Protein AF-A0A7C7VYS7-F1 (afdb_monomer_lite)

Secondary structure (DSSP, 8-state):
---PPPP----PPPTT-S----------SS---SPP--TT-------EEEEE-TTSGGGEEEEEEEGGGG-

Foldseek 3Di:
DDDDDDDPPDPPPDPPPDPDPDDDDDDDPDDDPDDDDDPPDDDDDWDWDADAQPVDVVRGHHTDDTPVVPD

Radius of gyration: 21.94 Å; chains: 1; bounding box: 31×53×59 Å

pLDDT: mean 73.96, std 15.16, range [41.5, 89.69]

Structure (mmCIF, N/CA/C/O backbone):
data_AF-A0A7C7VYS7-F1
#
_entry.id   AF-A0A7C7VYS7-F1
#
loop_
_atom_site.group_PDB
_atom_site.id
_atom_site.type_symbol
_atom_site.label_atom_id
_atom_site.label_alt_id
_atom_site.label_comp_id
_atom_site.label_asym_id
_atom_site.label_entity_id
_atom_site.label_seq_id
_atom_site.pdbx_PDB_ins_code
_atom_site.Cartn_x
_atom_site.Cartn_y
_atom_site.Cartn_z
_atom_site.occupancy
_atom_site.B_iso_or_equiv
_atom_site.auth_seq_id
_atom_site.auth_comp_id
_atom_site.auth_asym_id
_atom_site.auth_atom_id
_atom_site.pdbx_PDB_model_num
ATOM 1 N N . MET A 1 1 ? 9.132 -45.101 -38.077 1.00 48.41 1 MET A N 1
ATOM 2 C CA . MET A 1 1 ? 8.763 -43.727 -38.479 1.00 48.41 1 MET A CA 1
ATOM 3 C C . MET A 1 1 ? 8.476 -42.964 -37.197 1.00 48.41 1 MET A C 1
ATOM 5 O O . MET A 1 1 ? 7.457 -43.223 -36.578 1.00 48.41 1 MET A O 1
ATOM 9 N N . PHE A 1 2 ? 9.425 -42.161 -36.715 1.00 41.50 2 PHE A N 1
ATOM 10 C CA . PHE A 1 2 ? 9.285 -41.427 -35.453 1.00 41.50 2 PHE A CA 1
ATOM 11 C C . PHE A 1 2 ? 8.899 -39.983 -35.778 1.00 41.50 2 PHE A C 1
ATOM 13 O O . PHE A 1 2 ? 9.635 -39.301 -36.485 1.00 41.50 2 PHE A O 1
ATOM 20 N N . LEU A 1 3 ? 7.727 -39.545 -35.319 1.00 44.94 3 LEU A N 1
ATOM 21 C CA . LEU A 1 3 ? 7.290 -38.155 -35.439 1.00 44.94 3 LEU A CA 1
ATOM 22 C C . LEU A 1 3 ? 7.924 -37.354 -34.297 1.00 44.94 3 LEU A C 1
ATOM 24 O O . LEU A 1 3 ? 7.630 -37.594 -33.129 1.00 44.94 3 LEU A O 1
ATOM 28 N N . THR A 1 4 ? 8.818 -36.428 -34.630 1.00 47.28 4 THR A N 1
ATOM 29 C CA . THR A 1 4 ? 9.410 -35.487 -33.673 1.00 47.28 4 THR A CA 1
ATOM 30 C C . THR A 1 4 ? 8.460 -34.303 -33.481 1.00 47.28 4 THR A C 1
ATOM 32 O O . THR A 1 4 ? 8.164 -33.596 -34.444 1.00 47.28 4 THR A O 1
ATOM 35 N N . LEU A 1 5 ? 7.975 -34.071 -32.261 1.00 53.25 5 LEU A N 1
ATOM 36 C CA . LEU A 1 5 ? 7.214 -32.862 -31.918 1.00 53.25 5 LEU A CA 1
ATOM 37 C C . LEU A 1 5 ? 8.170 -31.656 -31.826 1.00 53.25 5 LEU A C 1
ATOM 39 O O . LEU A 1 5 ? 9.255 -31.808 -31.257 1.00 53.25 5 LEU A O 1
ATOM 43 N N . PRO A 1 6 ? 7.817 -30.464 -32.345 1.00 52.62 6 PRO A N 1
ATOM 44 C CA . PRO A 1 6 ? 8.654 -29.288 -32.172 1.00 52.62 6 PRO A CA 1
ATOM 45 C C . PRO A 1 6 ? 8.576 -28.815 -30.717 1.00 52.62 6 PRO A C 1
ATOM 47 O O . PRO A 1 6 ? 7.497 -28.724 -30.128 1.00 52.62 6 PRO A O 1
ATOM 50 N N . ALA A 1 7 ? 9.734 -28.515 -30.134 1.00 54.84 7 ALA A N 1
ATOM 51 C CA . ALA A 1 7 ? 9.820 -27.866 -28.836 1.00 54.84 7 ALA A CA 1
ATOM 52 C C . ALA A 1 7 ? 9.127 -26.494 -28.900 1.00 54.84 7 ALA A C 1
ATOM 54 O O . ALA A 1 7 ? 9.384 -25.704 -29.809 1.00 54.84 7 ALA A O 1
ATOM 55 N N . PHE A 1 8 ? 8.257 -26.215 -27.929 1.00 49.72 8 PHE A N 1
ATOM 56 C CA . PHE A 1 8 ? 7.587 -24.927 -27.766 1.00 49.72 8 PHE A CA 1
ATOM 57 C C . PHE A 1 8 ? 8.630 -23.876 -27.348 1.00 49.72 8 PHE A C 1
ATOM 59 O O . PHE A 1 8 ? 8.924 -23.693 -26.168 1.00 49.72 8 PHE A O 1
ATOM 66 N N . GLN A 1 9 ? 9.268 -23.236 -28.327 1.00 55.62 9 GLN A N 1
ATOM 67 C CA . GLN A 1 9 ? 10.201 -22.136 -28.097 1.00 55.62 9 GLN A CA 1
ATOM 68 C C . GLN A 1 9 ? 9.399 -20.852 -27.895 1.00 55.62 9 GLN A C 1
ATOM 70 O O . GLN A 1 9 ? 8.958 -20.237 -28.863 1.00 55.62 9 GLN A O 1
ATOM 75 N N . GLY A 1 10 ? 9.188 -20.448 -26.643 1.00 55.97 10 GLY A N 1
ATOM 76 C CA . GLY A 1 10 ? 8.572 -19.148 -26.383 1.00 55.97 10 GLY A CA 1
ATOM 77 C C . GLY A 1 10 ? 7.948 -18.959 -25.011 1.00 55.97 10 GLY A C 1
ATOM 78 O O . GLY A 1 10 ? 6.852 -18.421 -24.926 1.00 55.97 10 GLY A O 1
ATOM 79 N N . LEU A 1 11 ? 8.628 -19.346 -23.932 1.00 51.09 11 LEU A N 1
ATOM 80 C CA . LEU A 1 11 ? 8.402 -18.678 -22.652 1.00 51.09 11 LEU A CA 1
ATOM 81 C C . LEU A 1 11 ? 9.529 -17.662 -22.501 1.00 51.09 11 LEU A C 1
ATOM 83 O O . LEU A 1 11 ? 10.595 -17.978 -21.980 1.00 51.09 11 LEU A O 1
ATOM 87 N N . SER A 1 12 ? 9.316 -16.455 -23.035 1.00 53.97 12 SER A N 1
ATOM 88 C CA . SER A 1 12 ? 10.115 -15.306 -22.610 1.00 53.97 12 SER A CA 1
ATOM 89 C C . SER A 1 12 ? 9.976 -15.236 -21.089 1.00 53.97 12 SER A C 1
ATOM 91 O O . SER A 1 12 ? 8.832 -15.154 -20.621 1.00 53.97 12 SER A O 1
ATOM 93 N N . PRO A 1 13 ? 11.063 -15.352 -20.304 1.00 55.94 13 PRO A N 1
ATOM 94 C CA . PRO A 1 13 ? 10.951 -15.178 -18.872 1.00 55.94 13 PRO A CA 1
ATOM 95 C C . PRO A 1 13 ? 10.373 -13.786 -18.666 1.00 55.94 13 PRO A C 1
ATOM 97 O O . PRO A 1 13 ? 10.944 -12.789 -19.114 1.00 55.94 13 PRO A O 1
ATOM 100 N N . SER A 1 14 ? 9.193 -13.728 -18.046 1.00 50.34 14 SER A N 1
ATOM 101 C CA . SER A 1 14 ? 8.673 -12.461 -17.553 1.00 50.34 14 SER A CA 1
ATOM 102 C C . SER A 1 14 ? 9.822 -11.786 -16.800 1.00 50.34 14 SER A C 1
ATOM 104 O O . SER A 1 14 ? 10.484 -12.470 -16.015 1.00 50.34 14 SER A O 1
ATOM 106 N N . PRO A 1 15 ? 10.085 -10.482 -16.989 1.00 56.72 15 PRO A N 1
ATOM 107 C CA . PRO A 1 15 ? 11.134 -9.781 -16.245 1.00 56.72 15 PRO A CA 1
ATOM 108 C C . PRO A 1 15 ? 10.911 -9.813 -14.717 1.00 56.72 15 PRO A C 1
ATOM 110 O O . PRO A 1 15 ? 11.738 -9.316 -13.961 1.00 56.72 15 PRO A O 1
ATOM 113 N N . TYR A 1 16 ? 9.807 -10.418 -14.263 1.00 53.53 16 TYR A N 1
ATOM 114 C CA . TYR A 1 16 ? 9.444 -10.668 -12.874 1.00 53.53 16 TYR A CA 1
ATOM 115 C C . TYR A 1 16 ? 9.565 -12.144 -12.441 1.00 53.53 16 TYR A C 1
ATOM 117 O O . TYR A 1 16 ? 9.169 -12.470 -11.327 1.00 53.53 16 TYR A O 1
ATOM 125 N N . ALA A 1 17 ? 10.089 -13.043 -13.284 1.00 51.12 17 ALA A N 1
ATOM 126 C CA . ALA A 1 17 ? 10.231 -14.479 -13.005 1.00 51.12 17 ALA A CA 1
ATOM 127 C C . ALA A 1 17 ? 11.486 -14.837 -12.182 1.00 51.12 17 ALA A C 1
ATOM 129 O O . ALA A 1 17 ? 11.986 -15.958 -12.270 1.00 51.12 17 ALA A O 1
ATOM 130 N N . ASP A 1 18 ? 11.992 -13.909 -11.370 1.00 54.81 18 ASP A N 1
ATOM 131 C CA . ASP A 1 18 ? 12.890 -14.287 -10.285 1.00 54.81 18 ASP A CA 1
ATOM 132 C C . ASP A 1 18 ? 12.042 -14.901 -9.165 1.00 54.81 18 ASP A C 1
ATOM 134 O O . ASP A 1 18 ? 10.992 -14.371 -8.794 1.00 54.81 18 ASP A O 1
ATOM 138 N N . THR A 1 19 ? 12.510 -16.005 -8.581 1.00 55.25 19 THR A N 1
ATOM 139 C CA . THR A 1 19 ? 11.984 -16.508 -7.302 1.00 55.25 19 THR A CA 1
ATOM 140 C C . THR A 1 19 ? 12.421 -15.534 -6.207 1.00 55.25 19 THR A C 1
ATOM 142 O O . THR A 1 19 ? 13.340 -15.789 -5.433 1.00 55.25 19 THR A O 1
ATOM 145 N N . ILE A 1 20 ? 11.813 -14.350 -6.188 1.00 62.03 20 ILE A N 1
ATOM 146 C CA . ILE A 1 20 ? 12.086 -13.327 -5.193 1.00 62.03 20 ILE A CA 1
ATOM 147 C C . ILE A 1 20 ? 11.313 -13.734 -3.947 1.00 62.03 20 ILE A C 1
ATOM 149 O O . ILE A 1 20 ? 10.087 -13.643 -3.886 1.00 62.03 20 ILE A O 1
ATOM 153 N N . SER A 1 21 ? 12.041 -14.178 -2.926 1.00 63.66 21 SER A N 1
ATOM 154 C CA . SER A 1 21 ? 11.520 -14.239 -1.564 1.00 63.66 21 SER A CA 1
ATOM 155 C C . SER A 1 21 ? 11.243 -12.806 -1.095 1.00 63.66 21 SER A C 1
ATOM 157 O O . SER A 1 21 ? 12.081 -12.171 -0.451 1.00 63.66 21 SER A O 1
ATOM 159 N N . PHE A 1 22 ? 10.078 -12.265 -1.448 1.00 66.19 22 PHE A N 1
ATOM 160 C CA . PHE A 1 22 ? 9.632 -10.962 -0.979 1.00 66.19 22 PHE A CA 1
ATOM 161 C C . PHE A 1 22 ? 9.302 -11.062 0.508 1.00 66.19 22 PHE A C 1
ATOM 163 O O . PHE A 1 22 ? 8.241 -11.538 0.906 1.00 66.19 22 PHE A O 1
ATOM 170 N N . LYS A 1 23 ? 10.223 -10.602 1.355 1.00 75.06 23 LYS A N 1
ATOM 171 C CA . LYS A 1 23 ? 9.913 -10.384 2.765 1.00 75.06 23 LYS A CA 1
ATOM 172 C C . LYS A 1 23 ? 9.059 -9.125 2.869 1.00 75.06 23 LYS A C 1
ATOM 174 O O . LYS A 1 23 ? 9.523 -8.039 2.517 1.00 75.06 23 LYS A O 1
ATOM 179 N N . LEU A 1 24 ? 7.831 -9.267 3.366 1.00 79.94 24 LEU A N 1
ATOM 180 C CA . LEU A 1 24 ? 6.977 -8.122 3.668 1.00 79.94 24 LEU A CA 1
ATOM 181 C C . LEU A 1 24 ? 7.701 -7.217 4.673 1.00 79.94 24 LEU A C 1
ATOM 183 O O . LEU A 1 24 ? 8.067 -7.647 5.769 1.00 79.94 24 LEU A O 1
ATOM 187 N N . LYS A 1 25 ? 7.925 -5.963 4.284 1.00 81.00 25 LYS A N 1
ATOM 188 C CA . LYS A 1 25 ? 8.498 -4.930 5.144 1.00 81.00 25 LYS A CA 1
ATOM 189 C C . LYS A 1 25 ? 7.412 -3.908 5.450 1.00 81.00 25 LYS A C 1
ATOM 191 O O . LYS A 1 25 ? 6.938 -3.234 4.540 1.00 81.00 25 LYS A O 1
ATOM 196 N N . LYS A 1 26 ? 7.059 -3.775 6.726 1.00 82.94 26 LYS A N 1
ATOM 197 C CA . LYS A 1 26 ? 6.218 -2.688 7.233 1.00 82.94 26 LYS A CA 1
ATOM 198 C C . LYS A 1 26 ? 7.124 -1.587 7.783 1.00 82.94 26 LYS A C 1
ATOM 200 O O . LYS A 1 26 ? 8.105 -1.883 8.464 1.00 82.94 26 LYS A O 1
ATOM 205 N N . ILE A 1 27 ? 6.842 -0.340 7.424 1.00 82.50 27 ILE A N 1
ATOM 206 C CA . ILE A 1 27 ? 7.535 0.841 7.944 1.00 82.50 27 ILE A CA 1
ATOM 207 C C . ILE A 1 27 ? 6.449 1.789 8.425 1.00 82.50 27 ILE A C 1
ATOM 209 O O . ILE A 1 27 ? 5.688 2.302 7.606 1.00 82.50 27 ILE A O 1
ATOM 213 N N . ASP A 1 28 ? 6.400 2.017 9.730 1.00 81.81 28 ASP A N 1
ATOM 214 C CA . ASP A 1 28 ? 5.502 3.002 10.314 1.00 81.81 28 ASP A CA 1
ATOM 215 C C . ASP A 1 28 ? 6.184 4.368 10.249 1.00 81.81 28 ASP A C 1
ATOM 217 O O . ASP A 1 28 ? 7.243 4.588 10.835 1.00 81.81 28 ASP A O 1
ATOM 221 N N . VAL A 1 29 ? 5.619 5.260 9.435 1.00 81.25 29 VAL A N 1
ATOM 222 C CA . VAL A 1 29 ? 6.182 6.596 9.173 1.00 81.25 29 VAL A CA 1
ATOM 223 C C . VAL A 1 29 ? 5.671 7.615 10.190 1.00 81.25 29 VAL A C 1
ATOM 225 O O . VAL A 1 29 ? 6.391 8.540 10.553 1.00 81.25 29 VAL A O 1
ATOM 228 N N . LEU A 1 30 ? 4.436 7.434 10.656 1.00 81.38 30 LEU A N 1
ATOM 229 C CA . LEU A 1 30 ? 3.783 8.281 11.641 1.00 81.38 30 LEU A CA 1
ATOM 230 C C . LEU A 1 30 ? 3.022 7.386 12.616 1.00 81.38 30 LEU A C 1
ATOM 232 O O . LEU A 1 30 ? 2.205 6.568 12.195 1.00 81.38 30 LEU A O 1
ATOM 236 N N . ILE A 1 31 ? 3.307 7.542 13.905 1.00 79.88 31 ILE A N 1
ATOM 237 C CA . ILE A 1 31 ? 2.569 6.868 14.972 1.00 79.88 31 ILE A CA 1
ATOM 238 C C . ILE A 1 31 ? 1.317 7.705 15.245 1.00 79.88 31 ILE A C 1
ATOM 240 O O . ILE A 1 31 ? 1.431 8.892 15.554 1.00 79.88 31 ILE A O 1
ATOM 244 N N . GLY A 1 32 ? 0.137 7.103 15.090 1.00 79.50 32 GLY A N 1
ATOM 245 C CA . GLY A 1 32 ? -1.124 7.726 15.490 1.00 79.50 32 GLY A CA 1
ATOM 246 C C . GLY A 1 32 ? -1.215 7.843 17.011 1.00 79.50 32 GLY A C 1
ATOM 247 O O . GLY A 1 32 ? -0.673 7.009 17.732 1.00 79.50 32 GLY A O 1
ATOM 248 N N . THR A 1 33 ? -1.876 8.889 17.500 1.00 81.31 33 THR A N 1
ATOM 249 C CA . THR A 1 33 ? -2.130 9.103 18.938 1.00 81.31 33 THR A CA 1
ATOM 250 C C . THR A 1 33 ? -3.497 8.599 19.384 1.00 81.31 33 THR A C 1
ATOM 252 O O . THR A 1 33 ? -3.822 8.690 20.565 1.00 81.31 33 THR A O 1
ATOM 255 N N . ASP A 1 34 ? -4.303 8.138 18.435 1.00 80.38 34 ASP A N 1
ATOM 256 C CA . ASP A 1 34 ? -5.661 7.678 18.679 1.00 80.38 34 ASP A CA 1
ATOM 257 C C . ASP A 1 34 ? -5.667 6.261 19.261 1.00 80.38 34 ASP A C 1
ATOM 259 O O . ASP A 1 34 ? -4.657 5.551 19.261 1.00 80.38 34 ASP A O 1
ATOM 263 N N . GLU A 1 35 ? -6.818 5.867 19.791 1.00 82.44 35 GLU A N 1
ATOM 264 C CA . GLU A 1 35 ? -7.007 4.560 20.409 1.00 82.44 35 GLU A CA 1
ATOM 265 C C . GLU A 1 35 ? -6.818 3.432 19.382 1.00 82.44 35 GLU A C 1
ATOM 267 O O . GLU A 1 35 ? -7.173 3.567 18.20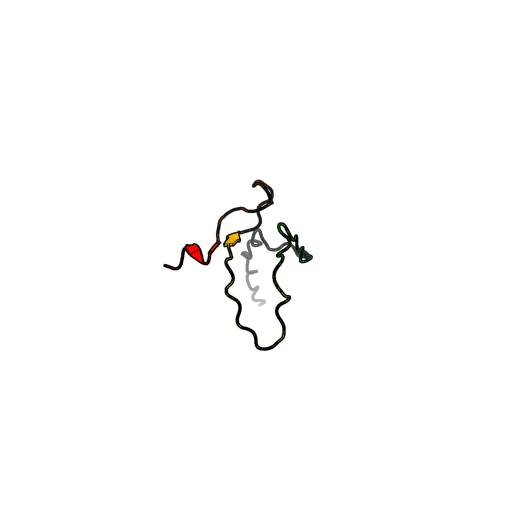6 1.00 82.44 35 GLU A O 1
ATOM 272 N N . GLU A 1 36 ? -6.223 2.318 19.816 1.00 83.19 36 GLU A N 1
ATOM 273 C CA . GLU A 1 36 ? -5.999 1.177 18.933 1.00 83.19 36 GLU A CA 1
ATOM 274 C C . GLU A 1 36 ? -7.335 0.596 18.461 1.00 83.19 36 GLU A C 1
ATOM 276 O O . GLU A 1 36 ? -8.300 0.472 19.219 1.00 83.19 36 GLU A O 1
ATOM 281 N N . VAL A 1 37 ? -7.388 0.224 17.183 1.00 82.62 37 VAL A N 1
ATOM 282 C CA . VAL A 1 37 ? -8.599 -0.333 16.595 1.00 82.62 37 VAL A CA 1
ATOM 283 C C . VAL A 1 37 ? -8.796 -1.774 17.086 1.00 82.62 37 VAL A C 1
ATOM 285 O O . VAL A 1 37 ? -8.068 -2.673 16.678 1.00 82.62 37 VAL A O 1
ATOM 288 N N . VAL A 1 38 ? -9.787 -1.989 17.953 1.00 88.69 38 VAL A N 1
ATOM 289 C CA . VAL A 1 38 ? -10.310 -3.299 18.376 1.00 88.69 38 VAL A CA 1
ATOM 290 C C . VAL A 1 38 ? -11.215 -3.967 17.325 1.00 88.69 38 VAL A C 1
ATOM 292 O O . VAL A 1 38 ? -11.631 -3.343 16.345 1.00 88.69 38 VAL A O 1
ATOM 295 N N . GLU A 1 39 ? -11.510 -5.255 17.530 1.00 89.06 39 GLU A N 1
ATOM 296 C CA . GLU A 1 39 ? -12.401 -6.055 16.674 1.00 89.06 39 GLU A CA 1
ATOM 297 C C . GLU A 1 39 ? -13.774 -5.382 16.460 1.00 89.06 39 GLU A C 1
ATOM 299 O O . GLU A 1 39 ? -14.244 -4.605 17.290 1.00 89.06 39 GLU A O 1
ATOM 304 N N . ASP A 1 40 ? -14.404 -5.671 15.317 1.00 89.62 40 ASP A N 1
ATOM 305 C CA . ASP A 1 40 ? -15.697 -5.119 14.871 1.00 89.62 40 ASP A CA 1
ATOM 306 C C . ASP A 1 40 ? -15.763 -3.597 14.635 1.00 89.62 40 ASP A C 1
ATOM 308 O O . ASP A 1 40 ? -16.835 -3.052 14.355 1.00 89.62 40 ASP A O 1
ATOM 312 N N . MET A 1 41 ? -14.627 -2.893 14.643 1.00 88.81 41 MET A N 1
ATOM 313 C CA . MET A 1 41 ? -14.582 -1.478 14.271 1.00 88.81 41 MET A CA 1
ATOM 314 C C . MET A 1 41 ? -14.286 -1.262 12.785 1.00 88.81 41 MET A C 1
ATOM 316 O O . MET A 1 41 ? -13.399 -1.871 12.187 1.00 88.81 41 MET A O 1
ATOM 320 N N . MET A 1 42 ? -15.033 -0.336 12.184 1.00 87.75 42 MET A N 1
ATOM 321 C CA . MET A 1 42 ? -14.836 0.083 10.798 1.00 87.75 42 MET A CA 1
ATOM 322 C C . MET A 1 42 ? -13.711 1.114 10.705 1.00 87.75 42 MET A C 1
ATOM 324 O O . 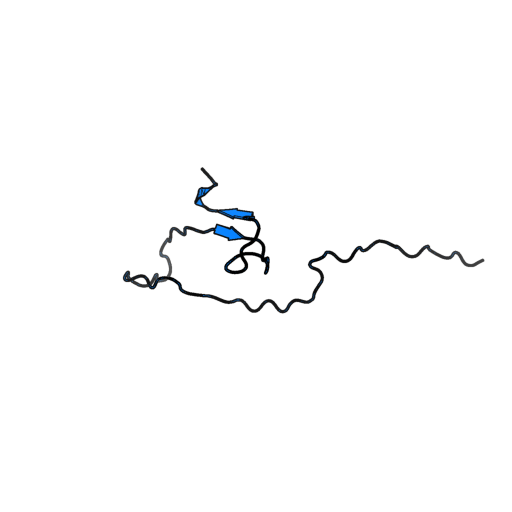MET A 1 42 ? -13.711 2.106 11.433 1.00 87.75 42 MET A O 1
ATOM 328 N N . VAL A 1 43 ? -12.793 0.918 9.756 1.00 83.50 43 VAL A N 1
ATOM 329 C CA . VAL A 1 43 ? -11.684 1.842 9.486 1.00 83.50 43 VAL A CA 1
ATOM 330 C C . VAL A 1 43 ? -11.714 2.342 8.048 1.00 83.50 43 VAL A C 1
ATOM 332 O O . VAL A 1 43 ? -11.900 1.572 7.105 1.00 83.50 43 VAL A O 1
ATOM 335 N N . THR A 1 44 ? -11.474 3.640 7.871 1.00 85.19 44 THR A N 1
ATOM 336 C CA . THR A 1 44 ? -11.261 4.244 6.551 1.00 85.19 44 THR A CA 1
ATOM 337 C C . THR A 1 44 ? -9.766 4.369 6.305 1.00 85.19 44 THR A C 1
ATOM 339 O O . THR A 1 44 ? -9.064 5.047 7.053 1.00 85.19 44 THR A O 1
ATOM 342 N N . VAL A 1 45 ? -9.272 3.733 5.244 1.00 83.94 45 V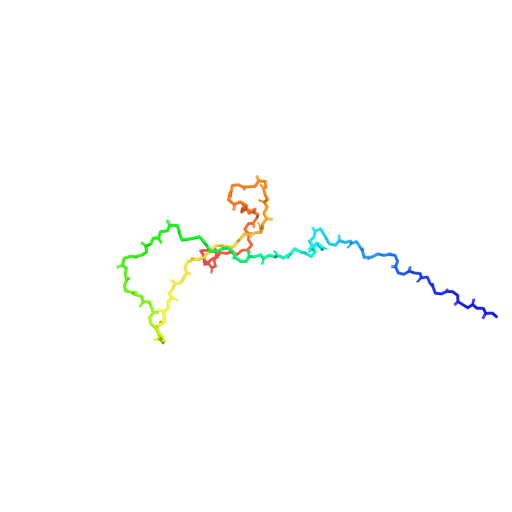AL A N 1
ATOM 343 C CA . VAL A 1 45 ? -7.841 3.706 4.919 1.00 83.94 45 VAL A CA 1
ATOM 344 C C . VAL A 1 45 ? -7.576 4.494 3.643 1.00 83.94 45 VAL A C 1
ATOM 346 O O . VAL A 1 45 ? -8.142 4.204 2.589 1.00 83.94 45 VAL A O 1
ATOM 349 N N . TYR A 1 46 ? -6.654 5.450 3.724 1.00 87.81 46 TYR A N 1
ATOM 350 C CA . TYR A 1 46 ? -6.071 6.083 2.547 1.00 87.81 46 TYR A CA 1
ATOM 351 C C . TYR A 1 46 ? -4.827 5.312 2.127 1.00 87.81 46 TYR A C 1
ATOM 353 O O . TYR A 1 46 ? -3.888 5.169 2.910 1.00 87.81 46 TYR A O 1
ATOM 361 N N . TYR A 1 47 ? -4.814 4.809 0.896 1.00 87.38 47 TYR A N 1
ATOM 362 C CA . TYR A 1 47 ? -3.686 4.040 0.385 1.00 87.38 47 TYR A CA 1
ATOM 363 C C . TYR A 1 47 ? -3.287 4.479 -1.019 1.00 87.38 47 TYR A C 1
ATOM 365 O O . TYR A 1 47 ? -4.071 5.012 -1.805 1.00 87.38 47 TYR A O 1
ATOM 373 N N . THR A 1 48 ? -2.026 4.229 -1.345 1.00 89.38 48 THR A N 1
ATOM 374 C CA . THR A 1 48 ? -1.495 4.326 -2.702 1.00 89.38 48 THR A CA 1
ATOM 375 C C . THR A 1 48 ? -0.582 3.130 -2.921 1.00 89.38 48 THR A C 1
ATOM 377 O O . THR A 1 48 ? 0.219 2.787 -2.052 1.00 89.38 48 THR A O 1
ATOM 380 N N . GLY A 1 49 ? -0.746 2.467 -4.058 1.00 89.69 49 GLY A N 1
ATOM 381 C CA . GLY A 1 49 ? 0.032 1.317 -4.482 1.00 89.69 49 GLY A CA 1
ATOM 382 C C . GLY A 1 49 ? 0.971 1.679 -5.628 1.00 89.69 49 GLY A C 1
ATOM 383 O O . GLY A 1 49 ? 0.575 2.354 -6.580 1.00 89.69 49 GLY A O 1
ATOM 384 N N . TRP A 1 50 ? 2.213 1.198 -5.558 1.00 89.69 50 TRP A N 1
ATOM 385 C CA . TRP A 1 50 ? 3.236 1.392 -6.590 1.00 89.69 50 TRP A CA 1
ATOM 386 C C . TRP A 1 50 ? 3.857 0.056 -6.988 1.00 89.69 50 TRP A C 1
ATOM 388 O O . TRP A 1 50 ? 4.009 -0.836 -6.152 1.00 89.69 50 TRP A O 1
ATOM 398 N N . LEU A 1 51 ? 4.257 -0.065 -8.250 1.00 89.44 51 LEU A N 1
ATOM 399 C CA . LEU A 1 51 ? 5.153 -1.120 -8.697 1.00 89.44 51 LEU A CA 1
ATOM 400 C C . LEU A 1 51 ? 6.545 -0.865 -8.118 1.00 89.44 51 LEU A C 1
ATOM 402 O O . LEU A 1 51 ? 7.029 0.269 -8.102 1.00 89.44 51 LEU A O 1
ATOM 406 N N . TYR A 1 52 ? 7.182 -1.923 -7.627 1.00 85.19 52 TYR A N 1
ATOM 407 C CA . TYR A 1 52 ? 8.522 -1.825 -7.068 1.00 85.19 52 TYR A CA 1
ATOM 408 C C . TYR A 1 52 ? 9.540 -1.504 -8.170 1.00 85.19 52 TYR A C 1
ATOM 410 O O . TYR A 1 52 ? 9.664 -2.258 -9.134 1.00 85.19 52 TYR A O 1
ATOM 418 N N . ASP A 1 53 ? 10.296 -0.421 -7.996 1.00 84.44 53 ASP A N 1
ATOM 419 C CA . ASP A 1 53 ? 11.399 -0.038 -8.883 1.00 84.44 53 ASP A CA 1
ATOM 420 C C . ASP A 1 53 ? 12.518 0.625 -8.071 1.00 84.44 53 ASP A C 1
ATOM 422 O O . ASP A 1 53 ? 12.313 1.676 -7.467 1.00 84.44 53 ASP A O 1
ATOM 426 N N . LYS A 1 54 ? 13.713 0.020 -8.070 1.00 85.88 54 LYS A N 1
ATOM 427 C CA . LYS A 1 54 ? 14.896 0.491 -7.321 1.00 85.88 54 LYS A CA 1
ATOM 428 C C . LYS A 1 54 ? 15.426 1.847 -7.791 1.00 85.88 54 LYS A C 1
ATOM 430 O O . LYS A 1 54 ? 16.196 2.473 -7.069 1.00 85.88 54 LYS A O 1
ATOM 435 N N . SER A 1 55 ? 15.048 2.280 -8.989 1.00 89.69 55 SER A N 1
ATOM 436 C CA . SER A 1 55 ? 15.509 3.534 -9.592 1.00 89.69 55 SER A CA 1
ATOM 437 C C . SER A 1 55 ? 14.780 4.755 -9.024 1.00 89.69 55 SER A C 1
ATOM 439 O O . SER A 1 55 ? 15.218 5.884 -9.233 1.00 89.69 55 SER A O 1
ATOM 441 N N . PHE A 1 56 ? 13.677 4.540 -8.299 1.00 87.00 56 PHE A N 1
ATOM 442 C CA . PHE A 1 56 ? 12.842 5.601 -7.747 1.00 87.00 56 PHE A CA 1
ATOM 443 C C . PHE A 1 56 ? 13.020 5.751 -6.228 1.00 87.00 56 PHE A C 1
ATOM 445 O O . PHE A 1 56 ? 13.250 4.763 -5.521 1.00 87.00 56 PHE A O 1
ATOM 452 N N . PRO A 1 57 ? 12.857 6.971 -5.680 1.00 86.00 57 PRO A N 1
ATOM 453 C CA . PRO A 1 57 ? 12.889 7.200 -4.240 1.00 86.00 57 PRO A CA 1
ATOM 454 C C . PRO A 1 57 ? 11.922 6.282 -3.481 1.00 86.00 57 PRO A C 1
ATOM 456 O O . PRO A 1 57 ? 10.751 6.139 -3.832 1.00 86.00 57 PRO A O 1
ATOM 459 N N . GLY A 1 58 ? 12.419 5.634 -2.425 1.00 83.31 58 GLY A N 1
ATOM 460 C CA . GLY A 1 58 ? 11.626 4.688 -1.634 1.00 83.31 58 GLY A CA 1
ATOM 461 C C . GLY A 1 58 ? 11.235 3.403 -2.378 1.00 83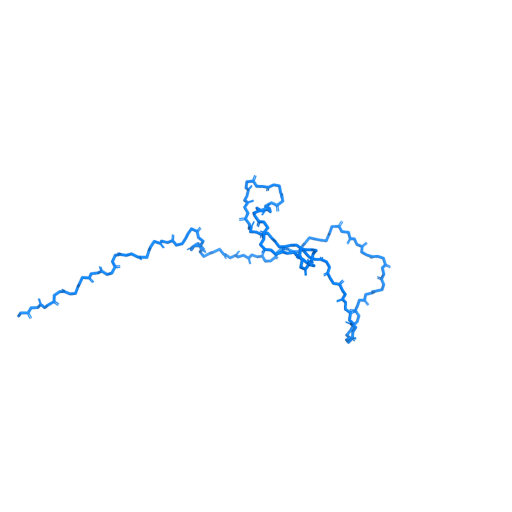.31 58 GLY A C 1
ATOM 462 O O . GLY A 1 58 ? 10.384 2.666 -1.884 1.00 83.31 58 GLY A O 1
ATOM 463 N N . ASN A 1 59 ? 11.856 3.123 -3.528 1.00 87.81 59 ASN A N 1
ATOM 464 C CA . ASN A 1 59 ? 11.561 2.015 -4.437 1.00 87.81 59 ASN A CA 1
ATOM 465 C C . ASN A 1 59 ? 10.131 2.012 -5.010 1.00 87.81 59 ASN A C 1
ATOM 467 O O . ASN A 1 59 ? 9.579 0.952 -5.315 1.00 87.81 59 ASN A O 1
ATOM 471 N N . LYS A 1 60 ? 9.505 3.189 -5.096 1.00 87.69 60 LYS A N 1
ATOM 472 C CA . LYS A 1 60 ? 8.127 3.374 -5.562 1.00 87.69 60 LYS A CA 1
ATOM 473 C C . LYS A 1 60 ? 8.143 3.864 -7.007 1.00 87.69 60 LYS A C 1
ATOM 475 O O . LYS A 1 60 ? 8.291 5.059 -7.240 1.00 87.69 60 LYS A O 1
ATOM 480 N N . GLY A 1 61 ? 8.025 2.940 -7.956 1.00 89.06 61 GLY A N 1
ATOM 481 C CA . GLY A 1 61 ? 7.917 3.243 -9.381 1.00 89.06 61 GLY A CA 1
ATOM 482 C C . GLY A 1 61 ? 6.497 3.660 -9.768 1.00 89.06 61 GLY A C 1
ATOM 483 O O . GLY A 1 61 ? 5.845 4.451 -9.084 1.00 89.06 61 GLY A O 1
ATOM 484 N N . ASN A 1 62 ? 5.994 3.108 -10.872 1.00 88.81 62 ASN A N 1
ATOM 485 C CA . ASN A 1 62 ? 4.677 3.465 -11.401 1.00 88.81 62 ASN A CA 1
ATOM 486 C C . ASN A 1 62 ? 3.553 3.175 -10.399 1.00 88.81 62 ASN A C 1
ATOM 488 O O .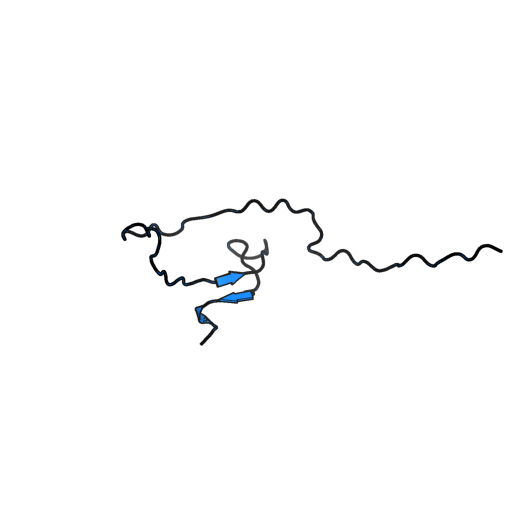 ASN A 1 62 ? 3.455 2.073 -9.859 1.00 88.81 62 ASN A O 1
ATOM 492 N N . LYS A 1 63 ? 2.674 4.157 -10.191 1.00 86.75 63 LYS A N 1
ATOM 493 C CA . LYS A 1 63 ? 1.437 3.992 -9.420 1.00 86.75 63 LYS A CA 1
ATOM 494 C C . LYS A 1 63 ? 0.521 2.997 -10.139 1.00 86.75 63 LYS A C 1
ATOM 496 O O . LYS A 1 63 ? 0.301 3.153 -11.338 1.00 86.75 63 LYS A O 1
ATOM 501 N N . PHE A 1 64 ? -0.007 2.006 -9.420 1.00 84.00 64 PHE A N 1
ATOM 502 C CA . PHE A 1 64 ? -0.966 1.044 -9.982 1.00 84.00 64 PHE A CA 1
ATOM 503 C C . PHE A 1 64 ? -2.399 1.279 -9.491 1.00 84.00 64 PHE A C 1
ATOM 505 O O . PHE A 1 64 ? -3.338 1.029 -10.238 1.00 84.00 64 PHE A O 1
ATOM 512 N N . ASP A 1 65 ? -2.573 1.765 -8.261 1.00 82.00 65 ASP A N 1
ATOM 513 C CA . ASP A 1 65 ? -3.883 2.068 -7.678 1.00 82.00 65 ASP A CA 1
ATOM 514 C C . ASP A 1 65 ? -3.716 3.113 -6.574 1.00 82.00 65 ASP A C 1
ATOM 516 O O . ASP A 1 65 ? -2.664 3.199 -5.930 1.00 82.00 65 ASP A O 1
ATOM 520 N N . SER A 1 66 ? -4.745 3.910 -6.331 1.00 84.62 66 SER A N 1
ATOM 521 C CA . SER A 1 66 ? -4.808 4.748 -5.145 1.00 84.62 66 SER A CA 1
ATOM 522 C C . SER A 1 66 ? -6.253 5.042 -4.781 1.00 84.62 66 SER A C 1
ATOM 524 O O . SER A 1 66 ? -7.088 5.275 -5.654 1.00 84.62 66 SER A O 1
ATOM 526 N N . SER A 1 67 ? -6.558 5.045 -3.482 1.00 78.25 67 SER A N 1
ATOM 527 C CA . SER A 1 67 ? -7.900 5.407 -3.027 1.00 78.25 67 SER A CA 1
ATOM 528 C C . SER A 1 67 ? -8.311 6.839 -3.412 1.00 78.25 67 SER A C 1
ATOM 530 O O . SER A 1 67 ? -9.487 7.016 -3.723 1.00 78.25 67 SER A O 1
ATOM 532 N N . PRO A 1 68 ? -7.406 7.843 -3.478 1.00 71.94 68 PRO A N 1
ATOM 533 C CA . PRO A 1 68 ? -7.768 9.180 -3.949 1.00 71.94 68 PRO A CA 1
ATOM 534 C C . PRO A 1 68 ? -8.167 9.257 -5.429 1.00 71.94 68 PRO A C 1
ATOM 536 O O . PRO A 1 68 ? -8.945 10.137 -5.780 1.00 71.94 68 PRO A O 1
ATOM 539 N N . ASP A 1 69 ? -7.663 8.372 -6.301 1.00 69.06 69 ASP A N 1
ATOM 540 C CA . ASP A 1 69 ? -7.955 8.440 -7.747 1.00 69.06 69 ASP A CA 1
ATOM 541 C C . ASP A 1 69 ? -9.331 7.856 -8.125 1.00 69.06 69 ASP A C 1
ATOM 543 O O . ASP A 1 69 ? -9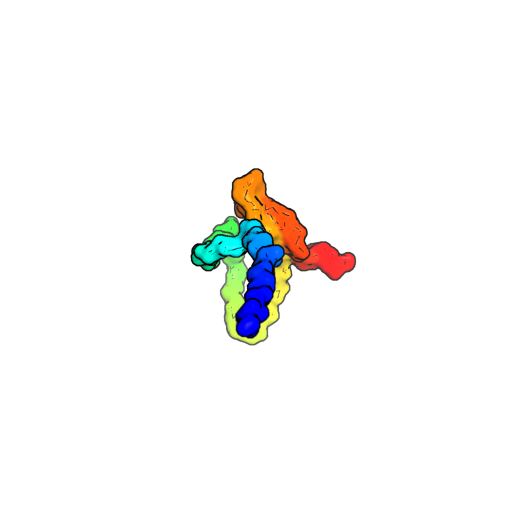.726 7.924 -9.285 1.00 69.06 69 ASP A O 1
ATOM 547 N N . ARG A 1 70 ? -10.052 7.238 -7.182 1.00 63.66 70 ARG A N 1
ATOM 548 C CA . ARG A 1 70 ? -11.298 6.495 -7.451 1.00 63.66 70 ARG A CA 1
ATOM 549 C C . ARG A 1 70 ? -12.572 7.360 -7.448 1.00 63.66 70 ARG A C 1
ATOM 551 O O . ARG A 1 70 ? -13.656 6.796 -7.309 1.00 63.66 70 ARG A O 1
ATOM 558 N N . ASN A 1 71 ? -12.454 8.686 -7.559 1.00 52.16 71 ASN A N 1
ATOM 559 C CA . ASN A 1 71 ? -13.582 9.625 -7.469 1.00 52.16 71 ASN A CA 1
ATOM 560 C C . ASN A 1 71 ? -14.157 10.012 -8.836 1.00 52.16 71 ASN A C 1
ATOM 562 O O . ASN A 1 71 ? -13.353 10.356 -9.730 1.00 52.16 71 ASN A O 1
#

Sequence (71 aa):
MFLTLPAFQGLSPSPYADTISFKLKKIDVLIGTDEEVVEDMMVTVYYTGWLYDKSFPGNKGNKFDSSPDRN